Protein 2PIM (pdb70)

Sequence (127 aa):
NYFSRLRGEAPVPAVAGTLGGVIRAVDLEAGSLESDYVATDAFLNPVGQVQGGLGALDDVTALVTATLEDGASCSTLNLNLSFLRPAQQAGLLRGRARRLERRGRNVCNVVGELSQDGKLVATATATCV

Organism: Cupriavidus pinatubonensis (strain JMP 134 / LMG 1197) (NCBI:txid264198)

Foldseek 3Di:
DQVVVLVVVHDDPVVCVVQVWDWDDADLVQLKTKIKGFQAQVQADPVQWGDQVCVSLVVRFLSLVVNDDPPDHKFWDDKDKDFDATHHGGMKMKMKGWPDDDPFWTWMKMFIDDPPDTGMIMITIMD

CATH classification: 3.10.129.10

Nearest PDB structures (foldseek):
  2pim-assembly1_A  TM=1.005E+00  e=2.458E-24  Cupriavidus pinatubonensis JMP134
  2dsl-assembly1_A  TM=8.848E-01  e=1.455E-09  Thermus thermophilus HB8
  1wlu-assembly1_A  TM=8.760E-01  e=1.858E-09  Thermus thermophilus HB8
  1zki-assembly1_B  TM=8.332E-01  e=3.787E-10  Pseudomonas aeruginosa PAO1
  1vh5-assembly1_A  TM=8.372E-01  e=1.287E-09  Escherichia coli

B-factor: mean 31.08, std 6.86, range [2.0, 59.43]

Solvent-accessible surface area: 7000 Å² total

Radius of gyration: 14.3 Å; Cα contacts (8 Å, |Δi|>4): 281; chains: 1; bounding box: 29×28×43 Å

Secondary structure (DSSP, 8-state):
-TTT---SSSPPPHHHHHHT-EEEEEETTTTEEEEEEEE-GGGB-TTSSBP------HHHH--TGGGPPTT------EEEEEE-S---SEEEEEEEEEEEE-SS-EEEEEEEEETTEEEEEEEEE--

Structure (mmCIF, N/CA/C/O backbone):
data_2PIM
#
_entry.id   2PIM
#
_cell.length_a   111.774
_cell.length_b   111.774
_cell.length_c   46.461
_cell.angle_alpha   90.000
_cell.angle_beta   90.000
_cell.angle_gamma   120.000
#
_symmetry.space_group_name_H-M   'P 6 2 2'
#
loop_
_entity.id
_entity.type
_entity.pdbx_description
1 polymer 'Phenylacetic acid degradation-related protein'
2 water water
#
loop_
_atom_site.group_PDB
_atom_site.id
_atom_site.type_symbol
_atom_site.label_atom_id
_atom_site.label_alt_id
_atom_site.label_comp_id
_atom_site.label_asym_id
_atom_site.label_entity_id
_atom_site.label_seq_id
_atom_site.pdbx_PDB_ins_code
_atom_site.Cartn_x
_atom_site.Cartn_y
_atom_site.Cartn_z
_atom_site.occupancy
_atom_site.B_iso_or_equiv
_atom_site.auth_seq_id
_atom_site.auth_comp_id
_atom_site.auth_asym_id
_atom_site.auth_atom_id
_atom_site.pdbx_PDB_model_num
ATOM 1 N N . ASN A 1 6 ? 32.208 27.450 23.619 1.00 21.60 5 ASN A N 1
ATOM 2 C CA . ASN A 1 6 ? 31.854 28.085 22.288 1.00 25.73 5 ASN A CA 1
ATOM 3 C C . ASN A 1 6 ? 30.643 27.392 21.675 1.00 25.40 5 ASN A C 1
ATOM 4 O O . ASN A 1 6 ? 30.699 26.188 21.436 1.00 26.15 5 ASN A O 1
ATOM 9 N N . TYR A 1 7 ? 29.557 28.116 21.417 1.00 24.80 6 TYR A N 1
ATOM 10 C CA . TYR A 1 7 ? 28.469 27.503 20.677 1.00 26.44 6 TYR A CA 1
ATOM 11 C C . TYR A 1 7 ? 29.008 26.881 19.383 1.00 25.60 6 TYR A C 1
ATOM 12 O O . TYR A 1 7 ? 28.650 25.775 19.032 1.00 26.58 6 TYR A O 1
ATOM 21 N N . PHE A 1 8 ? 29.852 27.618 18.674 1.00 26.25 7 PHE A N 1
ATOM 22 C CA . PHE A 1 8 ? 30.385 27.182 17.372 1.00 24.97 7 PHE A CA 1
ATOM 23 C C . PHE A 1 8 ? 31.109 25.820 17.439 1.00 26.11 7 PHE A C 1
ATOM 24 O O . PHE A 1 8 ? 30.907 24.956 16.581 1.00 25.41 7 PHE A O 1
ATOM 32 N N . SER A 1 9 ? 31.978 25.642 18.428 1.00 25.10 8 SER A N 1
ATOM 33 C CA . SER A 1 9 ? 32.750 24.407 18.488 1.00 28.17 8 SER A CA 1
ATOM 34 C C . SER A 1 9 ? 31.887 23.242 18.975 1.00 28.92 8 SER A C 1
ATOM 35 O O . SER A 1 9 ? 32.137 22.107 18.588 1.00 30.95 8 SER A O 1
ATOM 38 N N . ARG A 1 10 ? 30.868 23.525 19.790 1.00 28.80 9 ARG A N 1
ATOM 39 C CA . ARG A 1 10 ? 29.839 22.527 20.117 1.00 29.06 9 ARG A CA 1
ATOM 40 C C . ARG A 1 10 ? 29.122 22.067 18.850 1.00 29.46 9 ARG A C 1
ATOM 41 O O . ARG A 1 10 ? 28.916 20.879 18.626 1.00 29.54 9 ARG A O 1
ATOM 57 N N . LEU A 1 12 ? 30.289 22.096 15.792 1.00 33.40 11 LEU A N 1
ATOM 58 C CA . LEU A 1 12 ? 31.203 21.307 14.960 1.00 35.21 11 LEU A CA 1
ATOM 59 C C . LEU A 1 12 ? 31.333 19.851 15.340 1.00 36.59 11 LEU A C 1
ATOM 60 O O . LEU A 1 12 ? 31.616 19.025 14.491 1.00 40.28 11 LEU A O 1
ATOM 65 N N . ARG A 1 13 ? 31.184 19.538 16.613 1.00 35.59 12 ARG A N 1
ATOM 66 C CA . ARG A 1 13 ? 31.353 18.164 17.070 1.00 35.69 12 ARG A CA 1
ATOM 67 C C . ARG A 1 13 ? 29.995 17.505 17.327 1.00 35.49 12 ARG A C 1
ATOM 68 O O . ARG A 1 13 ? 29.900 16.508 18.038 1.00 38.13 12 ARG A O 1
ATOM 76 N N . GLY A 1 14 ? 28.951 1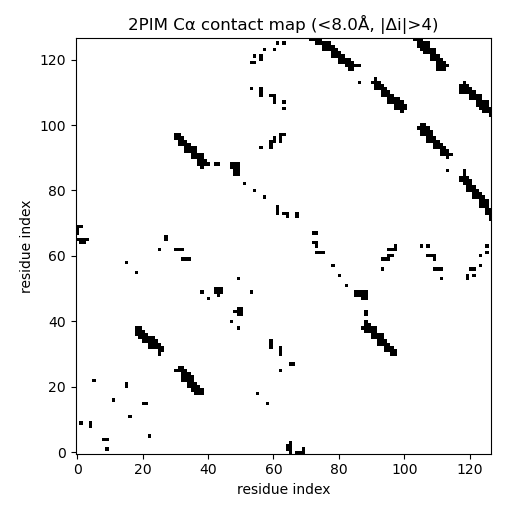8.060 16.717 1.00 35.48 13 GLY A N 1
ATOM 77 C CA . GLY A 1 14 ? 27.624 17.478 16.772 1.00 34.79 13 GLY A CA 1
ATOM 78 C C . GLY A 1 14 ? 26.880 17.665 18.080 1.00 34.73 13 GLY A C 1
ATOM 79 O O . GLY A 1 14 ? 25.856 17.025 18.287 1.00 36.17 13 GLY A O 1
ATOM 80 N N . GLU A 1 15 ? 27.363 18.528 18.968 1.00 33.34 14 GLU A N 1
ATOM 81 C CA . GLU A 1 15 ? 26.733 18.662 20.287 1.00 34.72 14 GLU A CA 1
ATOM 82 C C . GLU A 1 15 ? 25.831 19.882 20.410 1.00 34.03 14 GLU A C 1
ATOM 83 O O . GLU A 1 15 ? 25.336 20.204 21.497 1.00 31.64 14 GLU A O 1
ATOM 89 N N . ALA A 1 16 ? 25.629 20.545 19.276 1.00 34.76 15 ALA A N 1
ATOM 90 C CA . ALA A 1 16 ? 24.656 21.612 19.128 1.00 36.26 15 ALA A CA 1
ATOM 91 C C . ALA A 1 16 ? 24.156 21.620 17.676 1.00 36.16 15 ALA A C 1
ATOM 92 O O . ALA A 1 16 ? 24.877 21.188 16.754 1.00 31.09 15 ALA A O 1
ATOM 94 N N . PRO A 1 17 ? 22.907 22.088 17.478 1.00 38.51 16 PRO A N 1
ATOM 95 C CA . PRO A 1 17 ? 22.284 22.111 16.148 1.00 37.70 16 PRO A CA 1
ATOM 96 C C . PRO A 1 17 ? 22.936 23.095 15.176 1.00 35.59 16 PRO A C 1
ATOM 97 O O . PRO A 1 17 ? 23.243 24.246 15.533 1.00 30.65 16 PRO A O 1
ATOM 101 N N . VAL A 1 18 ? 23.163 22.611 13.959 1.00 35.94 17 VAL A N 1
ATOM 102 C CA . VAL A 1 18 ? 23.493 23.488 12.843 1.00 37.34 17 VAL A CA 1
ATOM 103 C C . VAL A 1 18 ? 22.237 24.321 12.601 1.00 35.86 17 VAL A C 1
ATOM 104 O O . VAL A 1 18 ? 21.126 23.793 12.717 1.00 36.76 17 VAL A O 1
ATOM 108 N N . PRO A 1 19 ? 22.399 25.620 12.290 1.00 33.04 18 PRO A N 1
ATOM 109 C CA . PRO A 1 19 ? 21.230 26.432 11.939 1.00 32.87 18 PRO A CA 1
ATOM 110 C C . PRO A 1 19 ? 20.521 25.859 10.729 1.00 30.44 18 PRO A C 1
ATOM 111 O O . PRO A 1 19 ? 21.187 25.402 9.810 1.00 29.74 18 PRO A O 1
ATOM 115 N N . ALA A 1 20 ? 19.190 25.895 10.726 1.00 29.39 19 ALA A N 1
ATOM 116 C CA . ALA A 1 20 ? 18.414 25.371 9.619 1.00 27.04 19 ALA A CA 1
ATOM 117 C C . ALA A 1 20 ? 18.863 25.950 8.275 1.00 27.22 19 ALA A C 1
ATOM 118 O O . ALA A 1 20 ? 18.948 25.225 7.283 1.00 25.84 19 ALA A O 1
ATOM 120 N N . VAL A 1 21 ? 19.173 27.243 8.242 1.00 27.33 20 VAL A N 1
ATOM 121 C CA . VAL A 1 21 ? 19.554 27.894 6.988 1.00 26.34 20 VAL A CA 1
ATOM 122 C C . VAL A 1 21 ? 20.825 27.284 6.386 1.00 27.59 20 VAL A C 1
ATOM 123 O O . VAL A 1 21 ? 20.935 27.152 5.169 1.00 30.42 20 VAL A O 1
ATOM 127 N N . ALA A 1 22 ? 21.772 26.885 7.218 1.00 28.33 21 ALA A N 1
ATOM 128 C CA . ALA A 1 22 ? 22.977 26.190 6.727 1.00 30.14 21 ALA A CA 1
ATOM 129 C C . ALA A 1 22 ? 22.658 24.841 6.086 1.00 30.41 21 ALA A C 1
ATOM 130 O O . ALA A 1 22 ? 23.191 24.515 5.043 1.00 32.75 21 ALA A O 1
ATOM 132 N N . GLY A 1 23 ? 21.776 24.066 6.696 1.00 32.06 22 GLY A N 1
ATOM 133 C CA . GLY A 1 23 ? 21.167 22.918 6.024 1.00 30.87 22 GLY A CA 1
ATOM 134 C C . GLY A 1 23 ? 20.624 23.291 4.646 1.00 31.22 22 GLY A C 1
ATOM 135 O O . GLY A 1 23 ? 20.951 22.688 3.645 1.00 33.04 22 GLY A O 1
ATOM 136 N N . THR A 1 24 ? 19.795 24.310 4.583 1.00 30.14 23 THR A N 1
ATOM 137 C CA . THR A 1 24 ? 19.195 24.707 3.329 1.00 28.44 23 THR A CA 1
ATOM 138 C C . THR A 1 24 ? 20.263 25.018 2.264 1.00 27.90 23 THR A C 1
ATOM 139 O O . THR A 1 24 ? 20.128 24.625 1.116 1.00 29.50 23 THR A O 1
ATOM 143 N N . LEU A 1 25 ? 21.342 25.694 2.663 1.00 27.98 24 LEU A N 1
ATOM 144 C CA . LEU A 1 25 ? 22.441 26.039 1.738 1.00 28.81 24 LEU A CA 1
ATOM 145 C C . LEU A 1 25 ? 23.487 24.936 1.514 1.00 30.21 24 LEU A C 1
ATOM 146 O O . LEU A 1 25 ? 24.418 25.134 0.729 1.00 31.25 24 LEU A O 1
ATOM 151 N N . GLY A 1 26 ? 23.300 23.766 2.147 1.00 31.18 25 GLY A N 1
ATOM 152 C CA . GLY A 1 26 ? 24.237 22.624 2.039 1.00 28.48 25 GLY A CA 1
ATOM 153 C C . GLY A 1 26 ? 25.579 22.965 2.663 1.00 30.29 25 GLY A C 1
ATOM 154 O O . GLY A 1 26 ? 26.622 22.533 2.194 1.00 30.76 25 GLY A O 1
ATOM 155 N N . GLY A 1 27 ? 25.545 23.766 3.728 1.00 30.62 26 GLY A N 1
ATOM 156 C CA . GLY A 1 27 ? 26.737 24.303 4.339 1.00 30.33 26 GLY A CA 1
ATOM 157 C C . GLY A 1 27 ? 27.476 23.271 5.167 1.00 29.59 26 GLY A C 1
ATOM 158 O O . GLY A 1 27 ? 26.877 22.612 6.016 1.00 30.45 26 GLY A O 1
ATOM 159 N N . VAL A 1 28 ? 28.772 23.118 4.911 1.00 29.88 27 VAL A N 1
ATOM 160 C CA . VAL A 1 28 ? 29.620 22.169 5.666 1.00 28.04 27 VAL A CA 1
ATOM 161 C C . VAL A 1 28 ? 30.964 22.808 5.852 1.00 28.03 27 VAL A C 1
ATOM 162 O O . VAL A 1 28 ? 31.708 23.029 4.872 1.00 24.61 27 VAL A O 1
ATOM 166 N N . ILE A 1 29 ? 31.286 23.064 7.118 1.00 29.03 28 ILE A N 1
ATOM 167 C CA .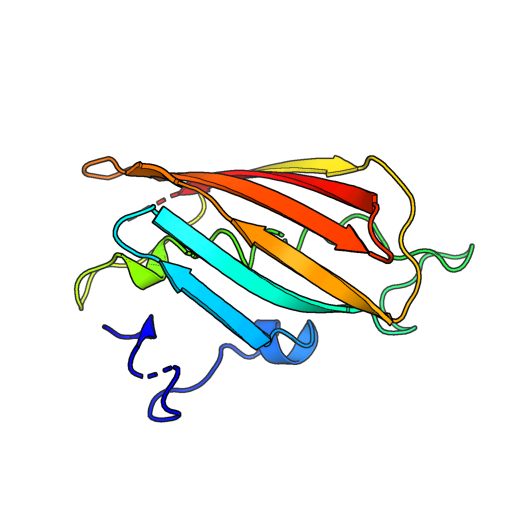 ILE A 1 29 ? 32.526 23.722 7.495 1.00 27.65 28 ILE A CA 1
ATOM 168 C C . ILE A 1 29 ? 33.673 22.781 7.199 1.00 28.92 28 ILE A C 1
ATOM 169 O O . ILE A 1 29 ? 33.693 21.651 7.665 1.00 27.34 28 ILE A O 1
ATOM 174 N N . ARG A 1 30 ? 34.649 23.247 6.434 1.00 29.00 29 ARG A N 1
ATOM 175 C CA . ARG A 1 30 ? 35.776 22.407 6.084 1.00 27.23 29 ARG A CA 1
ATOM 176 C C . ARG A 1 30 ? 37.071 22.804 6.812 1.00 26.43 29 ARG A C 1
ATOM 177 O O . ARG A 1 30 ? 37.933 21.988 6.925 1.00 25.86 29 ARG A O 1
ATOM 185 N N . ALA A 1 31 ? 37.204 24.034 7.302 1.00 26.70 30 ALA A N 1
ATOM 186 C CA . ALA A 1 31 ? 38.458 24.500 7.888 1.00 25.79 30 ALA A CA 1
ATOM 187 C C . ALA A 1 31 ? 38.230 25.709 8.750 1.00 27.29 30 ALA A C 1
ATOM 188 O O . ALA A 1 31 ? 37.375 26.545 8.443 1.00 28.14 30 ALA A O 1
ATOM 190 N N . VAL A 1 32 ? 38.961 25.781 9.855 1.00 27.38 31 VAL A N 1
ATOM 191 C CA . VAL A 1 32 ? 38.947 26.967 10.709 1.00 27.71 31 VAL A CA 1
ATOM 192 C C . VAL A 1 32 ? 40.355 27.236 11.189 1.00 28.22 31 VAL A C 1
ATOM 193 O O . VAL A 1 32 ? 41.120 26.315 11.453 1.00 30.66 31 VAL A O 1
ATOM 197 N N . ASP A 1 33 ? 40.700 28.505 11.295 1.00 28.27 32 ASP A N 1
ATOM 198 C CA . ASP A 1 33 ? 41.983 28.898 11.835 1.00 27.08 32 ASP A CA 1
ATOM 199 C C . ASP A 1 33 ? 41.732 30.177 12.602 1.00 26.83 32 ASP A C 1
ATOM 200 O O . ASP A 1 33 ? 41.638 31.257 12.029 1.00 24.49 32 ASP A O 1
ATOM 205 N N . LEU A 1 34 ? 41.597 30.041 13.912 1.00 28.83 33 LEU A N 1
ATOM 206 C CA . LEU A 1 34 ? 41.227 31.169 14.748 1.00 31.17 33 LEU A CA 1
ATOM 207 C C . LEU A 1 34 ? 42.363 32.153 14.940 1.00 32.11 33 LEU A C 1
ATOM 208 O O . LEU A 1 34 ? 42.100 33.320 15.176 1.00 33.49 33 LEU A O 1
ATOM 213 N N . GLU A 1 35 ? 43.610 31.700 14.813 1.00 31.46 34 GLU A N 1
ATOM 214 C CA . GLU A 1 35 ? 44.768 32.589 14.916 1.00 31.41 34 GLU A CA 1
ATOM 215 C C . GLU A 1 35 ? 44.984 33.376 13.619 1.00 29.20 34 GLU A C 1
ATOM 216 O O . GLU A 1 35 ? 45.250 34.575 13.661 1.00 30.76 34 GLU A O 1
ATOM 222 N N . ALA A 1 36 ? 44.864 32.707 12.478 1.00 26.71 35 ALA A N 1
ATOM 223 C CA . ALA A 1 36 ? 44.866 33.379 11.175 1.00 26.80 35 ALA A CA 1
ATOM 224 C C . ALA A 1 36 ? 43.586 34.175 10.946 1.00 27.93 35 ALA A C 1
ATOM 225 O O . ALA A 1 36 ? 43.596 35.122 10.182 1.00 31.06 35 ALA A O 1
ATOM 227 N N . GLY A 1 37 ? 42.487 33.778 11.587 1.00 26.12 36 GLY A N 1
ATOM 228 C CA . GLY A 1 37 ? 41.223 34.482 11.475 1.00 24.78 36 GLY A CA 1
ATOM 229 C C . GLY A 1 37 ? 40.568 34.136 10.170 1.00 24.93 36 GLY A C 1
ATOM 230 O O . GLY A 1 37 ? 40.167 35.012 9.442 1.00 24.11 36 GLY A O 1
ATOM 231 N N . SER A 1 38 ? 40.456 32.841 9.879 1.00 25.36 37 SER A N 1
ATOM 232 C CA . SER A 1 38 ? 39.930 32.385 8.599 1.00 25.88 37 SER A CA 1
ATOM 233 C C . SER A 1 38 ? 39.042 31.171 8.820 1.00 26.15 37 SER A C 1
ATOM 234 O O . SER A 1 38 ? 39.095 30.524 9.862 1.00 22.93 37 SER A O 1
ATOM 237 N N . LEU A 1 39 ? 38.201 30.895 7.839 1.00 26.53 38 LEU A N 1
ATOM 238 C CA . LEU A 1 39 ? 37.267 29.805 7.911 1.00 27.27 38 LEU A CA 1
ATOM 239 C C . LEU A 1 39 ? 36.876 29.452 6.480 1.00 27.97 38 LEU A C 1
ATOM 240 O O . LEU A 1 39 ? 36.858 30.295 5.622 1.00 22.20 38 LEU A O 1
ATOM 245 N N . GLU A 1 40 ? 36.565 28.184 6.253 1.00 28.12 39 GLU A N 1
ATOM 246 C CA . GLU A 1 40 ? 36.210 27.693 4.940 1.00 30.37 39 GLU A CA 1
ATOM 247 C C . GLU A 1 40 ? 34.968 26.806 5.098 1.00 27.75 39 GLU A C 1
ATOM 248 O O . GLU A 1 40 ? 34.870 26.057 6.066 1.00 24.00 39 GLU A O 1
ATOM 254 N N . SER A 1 41 ? 33.998 26.963 4.204 1.00 25.28 40 SER A N 1
ATOM 255 C CA . SER A 1 41 ? 32.810 26.134 4.194 1.00 25.88 40 SER A CA 1
ATOM 256 C C . SER A 1 41 ? 32.409 25.773 2.753 1.00 25.40 40 SER A C 1
ATOM 257 O O . SER A 1 41 ? 32.557 26.572 1.820 1.00 25.82 40 SER A O 1
ATOM 260 N N . ASP A 1 42 ? 31.902 24.564 2.584 1.00 25.70 41 ASP A N 1
ATOM 261 C CA . ASP A 1 42 ? 31.238 24.182 1.352 1.00 28.76 41 ASP A CA 1
ATOM 262 C C . ASP A 1 42 ? 29.785 24.647 1.369 1.00 27.43 41 ASP A C 1
ATOM 263 O O . ASP A 1 42 ? 29.212 24.785 2.436 1.00 29.31 41 ASP A O 1
ATOM 268 N N . TYR A 1 43 ? 29.219 24.859 0.186 1.00 25.36 42 TYR A N 1
ATOM 269 C CA . TYR A 1 43 ? 27.811 25.153 0.004 1.00 29.16 42 TYR A CA 1
ATOM 270 C C . TYR A 1 43 ? 27.347 24.379 -1.244 1.00 31.88 42 TYR A C 1
ATOM 271 O O . TYR A 1 43 ? 28.173 23.997 -2.093 1.00 30.70 42 TYR A O 1
ATOM 280 N N . VAL A 1 44 ? 26.039 24.112 -1.331 1.00 30.40 43 VAL A N 1
ATOM 281 C CA . VAL A 1 44 ? 25.457 23.460 -2.510 1.00 30.31 43 VAL A CA 1
ATOM 282 C C . VAL A 1 44 ? 24.348 24.387 -3.022 1.00 33.03 43 VAL A C 1
ATOM 283 O O . VAL A 1 44 ? 23.460 24.778 -2.261 1.00 31.58 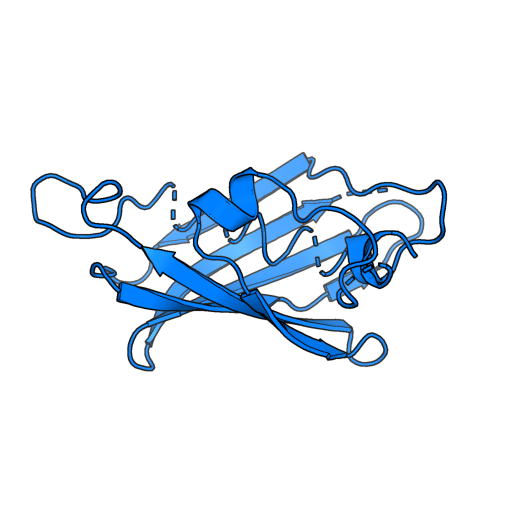43 VAL A O 1
ATOM 287 N N . ALA A 1 45 ? 24.443 24.771 -4.299 1.00 31.62 44 ALA A N 1
ATOM 288 C CA . ALA A 1 45 ? 23.367 25.479 -4.964 1.00 30.54 44 ALA A CA 1
ATOM 289 C C . ALA A 1 45 ? 22.473 24.403 -5.608 1.00 28.34 44 ALA A C 1
ATOM 290 O O . ALA A 1 45 ? 22.957 23.568 -6.364 1.00 28.04 44 ALA A O 1
ATOM 292 N N . THR A 1 46 ? 21.184 24.403 -5.279 1.00 28.25 45 THR A N 1
ATOM 293 C CA . THR A 1 46 ? 20.243 23.441 -5.866 1.00 27.01 45 THR A CA 1
ATOM 294 C C . THR A 1 46 ? 19.545 24.029 -7.089 1.00 26.19 45 THR A C 1
ATOM 295 O O . THR A 1 46 ? 19.685 25.213 -7.363 1.00 24.10 45 THR A O 1
ATOM 299 N N . ASP A 1 47 ? 18.810 23.209 -7.845 1.00 24.90 46 ASP A N 1
ATOM 300 C CA . ASP A 1 47 ? 18.063 23.715 -8.998 1.00 27.83 46 ASP A CA 1
ATOM 301 C C . ASP A 1 47 ? 16.994 24.758 -8.524 1.00 28.29 46 ASP A C 1
ATOM 302 O O . ASP A 1 47 ? 16.533 25.599 -9.298 1.00 30.24 46 ASP A O 1
ATOM 307 N N . ALA A 1 48 ? 16.659 24.705 -7.236 1.00 26.06 47 ALA A N 1
ATOM 308 C CA . ALA A 1 48 ? 15.705 25.591 -6.629 1.00 26.06 47 ALA A CA 1
ATOM 309 C C . ALA A 1 48 ? 16.221 27.014 -6.442 1.00 26.91 47 ALA A C 1
ATOM 310 O O . ALA A 1 48 ? 15.469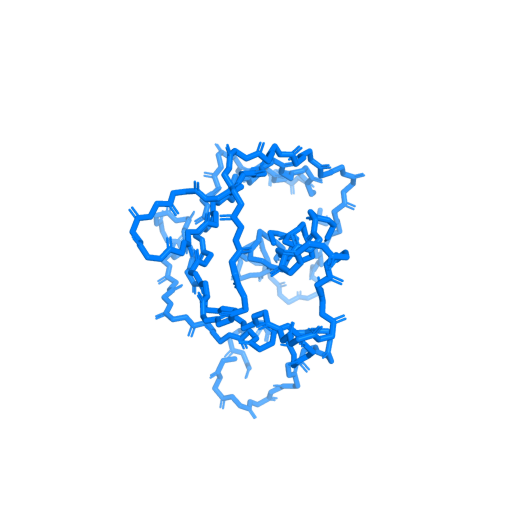 27.898 -6.071 1.00 26.34 47 ALA A O 1
ATOM 312 N N . PHE A 1 49 ? 17.512 27.237 -6.643 1.00 28.94 48 PHE A N 1
ATOM 313 C CA . PHE A 1 49 ? 18.098 28.533 -6.398 1.00 28.09 48 PHE A CA 1
ATOM 314 C C . PHE A 1 49 ? 18.420 29.247 -7.702 1.00 27.33 48 PHE A C 1
ATOM 315 O O . PHE A 1 49 ? 19.093 30.277 -7.685 1.00 27.62 48 PHE A O 1
ATOM 323 N N . LEU A 1 50 ? 17.940 28.698 -8.808 1.00 29.18 49 LEU A N 1
ATOM 324 C CA . LEU A 1 50 ? 18.277 29.158 -10.155 1.00 30.53 49 LEU A CA 1
ATOM 325 C C . LEU A 1 50 ? 17.333 30.228 -10.704 1.00 32.11 49 LEU A C 1
ATOM 326 O O . LEU A 1 50 ? 16.120 30.237 -10.423 1.00 29.28 49 LEU A O 1
ATOM 331 N N . ASN A 1 51 ? 17.952 31.137 -11.453 1.00 33.62 50 ASN A N 1
ATOM 332 C CA . ASN A 1 51 ? 17.265 32.140 -12.259 1.00 37.37 50 ASN A CA 1
ATOM 333 C C . ASN A 1 51 ? 16.736 31.500 -13.562 1.00 37.08 50 ASN A C 1
ATOM 334 O O . ASN A 1 51 ? 16.972 30.318 -13.816 1.00 38.13 50 ASN A O 1
ATOM 339 N N . PRO A 1 52 ? 16.009 32.262 -14.393 1.00 40.29 51 PRO A N 1
ATOM 340 C CA . PRO A 1 52 ? 15.454 31.659 -15.619 1.00 41.59 51 PRO A CA 1
ATOM 341 C C . PRO A 1 52 ? 16.476 31.046 -16.588 1.00 44.06 51 PRO A C 1
ATOM 342 O O . PRO A 1 52 ? 16.163 30.076 -17.288 1.00 44.65 51 PRO A O 1
ATOM 346 N N . VAL A 1 53 ? 17.681 31.612 -16.627 1.00 45.51 52 VAL A N 1
ATOM 347 C CA . VAL A 1 53 ? 18.736 31.146 -17.535 1.00 44.25 52 VAL A CA 1
ATOM 348 C C . VAL A 1 53 ? 19.581 30.025 -16.901 1.00 44.37 52 VAL A C 1
ATOM 349 O O . VAL A 1 53 ? 20.548 29.56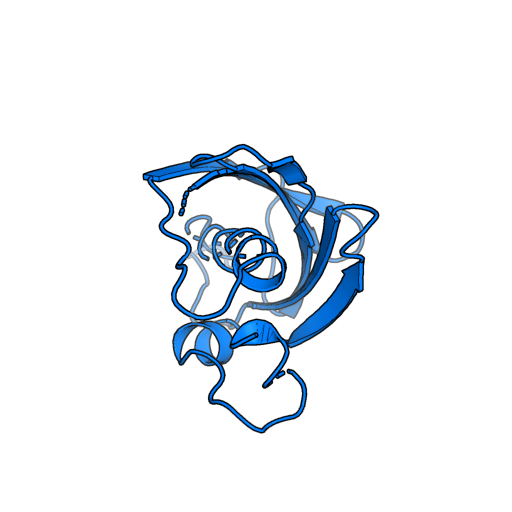1 -17.500 1.00 44.79 52 VAL A O 1
ATOM 353 N N . GLY A 1 54 ? 19.215 29.572 -15.702 1.00 42.22 53 GLY A N 1
ATOM 354 C CA . GLY A 1 54 ? 19.869 28.409 -15.103 1.00 40.56 53 GLY A CA 1
ATOM 355 C C . GLY A 1 54 ? 21.114 28.707 -14.285 1.00 38.90 53 GLY A C 1
ATOM 356 O O . GLY A 1 54 ? 21.843 27.791 -13.879 1.00 39.71 53 GLY A O 1
ATOM 357 N N . GLN A 1 55 ? 21.377 29.979 -14.028 1.00 34.69 54 GLN A N 1
ATOM 358 C CA . GLN A 1 55 ? 22.438 30.327 -13.111 1.00 34.98 54 GLN A CA 1
ATOM 359 C C . GLN A 1 55 ? 21.877 30.583 -11.690 1.00 32.12 54 GLN A C 1
ATOM 360 O O . GLN A 1 55 ? 20.696 30.879 -11.499 1.00 33.14 54 GLN A O 1
ATOM 366 N N . VAL A 1 56 ? 22.742 30.480 -10.702 1.00 31.03 55 VAL A N 1
ATOM 367 C CA . VAL A 1 56 ? 22.348 30.673 -9.317 1.00 31.07 55 VAL A CA 1
ATOM 368 C C . VAL A 1 56 ? 22.018 32.161 -9.109 1.00 30.24 55 VAL A C 1
ATOM 369 O O . VAL A 1 56 ? 22.813 33.046 -9.478 1.00 30.45 55 VAL A O 1
ATOM 373 N N . GLN A 1 57 ? 20.869 32.433 -8.495 1.00 28.15 56 GLN A N 1
ATOM 374 C CA . GLN A 1 57 ? 20.514 33.810 -8.131 1.00 28.38 56 GLN A CA 1
ATOM 375 C C . GLN A 1 57 ? 21.593 34.392 -7.230 1.00 29.99 56 GLN A C 1
ATOM 376 O O . GLN A 1 57 ? 22.078 33.692 -6.318 1.00 30.92 56 GLN A O 1
ATOM 382 N N . GLY A 1 58 ? 21.939 35.663 -7.482 1.00 28.52 57 GLY A N 1
ATOM 383 C CA . GLY A 1 58 ? 22.944 36.400 -6.743 1.00 29.12 57 GLY A CA 1
ATOM 384 C C . GLY A 1 58 ? 22.651 36.424 -5.249 1.00 28.97 57 GLY A C 1
ATOM 385 O O . GLY A 1 58 ? 23.515 36.197 -4.427 1.00 31.60 57 GLY A O 1
ATOM 386 N N . GLY A 1 59 ? 21.410 36.699 -4.900 1.00 29.08 58 GLY A N 1
ATOM 387 C CA . GLY A 1 59 ? 21.019 36.723 -3.520 1.00 29.09 58 GLY A CA 1
ATOM 388 C C . GLY A 1 59 ? 21.278 35.426 -2.796 1.00 28.02 58 GLY A C 1
ATOM 389 O O . GLY A 1 59 ? 21.658 35.459 -1.648 1.00 30.55 58 GLY A O 1
ATOM 398 N N . LEU A 1 61 ? 23.649 33.258 -3.483 1.00 29.05 60 LEU A N 1
ATOM 399 C CA . LEU A 1 61 ? 25.091 33.313 -3.227 1.00 28.87 60 LEU A CA 1
ATOM 400 C C . LEU A 1 61 ? 25.421 34.195 -2.040 1.00 29.48 60 LEU A C 1
ATOM 401 O O . LEU A 1 61 ? 26.299 33.876 -1.238 1.00 26.56 60 LEU A O 1
ATOM 406 N N . GLY A 1 62 ? 24.723 35.323 -1.953 1.00 29.12 61 GLY A N 1
ATOM 407 C CA . GLY A 1 62 ? 24.845 36.204 -0.805 1.00 26.99 61 GLY A CA 1
ATOM 408 C C . GLY A 1 62 ? 24.485 35.527 0.509 1.00 27.38 61 GLY A C 1
ATOM 409 O O . GLY A 1 62 ? 25.099 35.815 1.509 1.00 28.34 61 GLY A O 1
ATOM 410 N N . ALA A 1 63 ? 23.497 34.633 0.515 1.00 28.41 62 ALA A N 1
ATOM 411 C CA . ALA A 1 63 ? 23.154 33.888 1.734 1.00 28.16 62 ALA A CA 1
ATOM 412 C C . ALA A 1 63 ? 24.270 32.938 2.145 1.00 27.00 62 ALA A C 1
ATOM 413 O O . ALA A 1 63 ? 24.494 32.713 3.317 1.00 26.30 62 ALA A O 1
ATOM 423 N N . LEU A 1 65 ? 27.560 33.639 1.439 1.00 29.28 64 LEU A N 1
ATOM 424 C CA . LEU A 1 65 ? 28.535 34.619 1.917 1.00 27.74 64 LEU A CA 1
ATOM 425 C C . LEU A 1 65 ? 28.195 35.112 3.314 1.00 28.05 64 LEU A C 1
ATOM 426 O O . LEU A 1 65 ? 29.079 35.293 4.168 1.00 29.49 64 LEU A O 1
ATOM 431 N N . ASP A 1 66 ? 26.909 35.299 3.566 1.00 28.59 65 ASP A N 1
ATOM 432 C CA . ASP A 1 66 ? 26.445 35.659 4.885 1.00 29.20 65 ASP A CA 1
ATOM 433 C C . ASP A 1 66 ? 26.805 34.569 5.875 1.00 29.54 65 ASP A C 1
ATOM 434 O O . ASP A 1 66 ? 27.268 34.860 6.996 1.00 34.62 65 ASP A O 1
ATOM 439 N N . ASP A 1 67 ? 26.586 33.305 5.491 1.00 29.54 66 ASP A N 1
ATOM 440 C CA . ASP A 1 67 ? 26.845 32.193 6.399 1.00 29.77 66 ASP A CA 1
ATOM 441 C C . ASP A 1 67 ? 28.344 32.086 6.747 1.00 29.76 66 ASP A C 1
ATOM 442 O O . ASP A 1 67 ? 28.729 31.970 7.909 1.00 32.11 66 ASP A O 1
ATOM 447 N N . VAL A 1 68 ? 29.197 32.137 5.737 1.00 27.64 67 VAL A N 1
ATOM 448 C CA . VAL A 1 68 ? 30.626 31.905 5.966 1.00 27.44 67 VAL A CA 1
ATOM 449 C C . VAL A 1 68 ? 31.255 32.998 6.843 1.00 29.01 67 VAL A C 1
ATOM 450 O O . VAL A 1 68 ? 32.054 32.688 7.803 1.00 30.04 67 VAL A O 1
ATOM 454 N N . THR A 1 69 ? 30.823 34.240 6.608 1.00 28.09 68 THR A N 1
ATOM 455 C CA . THR A 1 69 ? 31.351 35.397 7.319 1.00 25.20 68 THR A CA 1
ATOM 456 C C . THR A 1 69 ? 30.860 35.439 8.779 1.00 24.93 68 THR A C 1
ATOM 457 O O . THR A 1 69 ? 31.646 35.555 9.704 1.00 22.13 68 THR A O 1
ATOM 461 N N . ALA A 1 70 ? 29.565 35.259 8.971 1.00 29.08 69 ALA A N 1
ATOM 462 C CA . ALA A 1 70 ? 28.973 35.144 10.323 1.00 26.21 69 ALA A CA 1
ATOM 463 C C . ALA A 1 70 ? 29.446 33.939 11.112 1.00 28.42 69 ALA A C 1
ATOM 464 O O . ALA A 1 70 ? 29.519 33.969 12.379 1.00 30.54 69 ALA A O 1
ATOM 474 N N . LEU A 1 72 ? 32.498 32.542 10.758 1.00 24.53 71 LEU A N 1
ATOM 475 C CA . LEU A 1 72 ? 33.852 32.920 11.195 1.00 25.71 71 LEU A CA 1
ATOM 476 C C . LEU A 1 72 ? 33.796 33.824 12.464 1.00 24.23 71 LEU A C 1
ATOM 477 O O . LEU A 1 72 ? 34.456 33.546 13.464 1.00 26.69 71 LEU A O 1
ATOM 482 N N . VAL A 1 73 ? 32.946 34.851 12.434 1.00 24.60 72 VAL A N 1
ATOM 483 C CA . VAL A 1 73 ? 32.816 35.747 13.579 1.00 25.61 72 VAL A CA 1
ATOM 484 C C . VAL A 1 73 ? 32.409 34.982 14.800 1.00 25.86 72 VAL A C 1
ATOM 485 O O . VAL A 1 73 ? 33.011 35.157 15.851 1.00 26.00 72 VAL A O 1
ATOM 489 N N . THR A 1 74 ? 31.395 34.124 14.656 1.00 27.68 73 THR A N 1
ATOM 490 C CA . THR A 1 74 ? 30.878 33.292 15.779 1.00 25.12 73 THR A CA 1
ATOM 491 C C . THR A 1 74 ? 31.931 32.385 16.377 1.00 23.47 73 THR A C 1
ATOM 492 O O . THR A 1 74 ? 32.046 32.250 17.615 1.00 23.68 73 THR A O 1
ATOM 496 N N . ALA A 1 75 ? 32.717 31.767 15.509 1.00 21.76 74 ALA A N 1
ATOM 497 C CA . ALA A 1 75 ? 33.853 30.961 15.953 1.00 24.40 74 ALA A CA 1
ATOM 498 C C . ALA A 1 75 ? 34.772 31.654 16.961 1.00 24.26 74 ALA A C 1
ATOM 499 O O . ALA A 1 75 ? 35.360 30.978 17.808 1.00 27.83 74 ALA A O 1
ATOM 501 N N . THR A 1 76 ? 34.903 32.985 16.865 1.00 25.59 75 THR A N 1
ATOM 502 C CA . THR A 1 76 ? 35.785 33.762 17.753 1.00 26.65 75 THR A CA 1
ATOM 503 C C . THR A 1 76 ? 35.129 34.175 19.086 1.00 27.18 75 THR A C 1
ATOM 504 O O . THR A 1 76 ? 35.817 34.636 19.980 1.00 26.76 75 THR A O 1
ATOM 508 N N . LEU A 1 77 ? 33.822 33.979 19.238 1.00 29.14 76 LEU A N 1
ATOM 509 C CA . LEU A 1 77 ? 33.103 34.568 20.363 1.00 28.97 76 LEU A CA 1
ATOM 510 C C . LEU A 1 77 ? 33.178 33.778 21.641 1.00 32.57 76 LEU A C 1
ATOM 511 O O . LEU A 1 77 ? 33.288 32.569 21.634 1.00 32.81 76 LEU A O 1
ATOM 516 N N . GLU A 1 78 ? 33.137 34.488 22.756 1.00 34.33 77 GLU A N 1
ATOM 517 C CA . GLU A 1 78 ? 32.918 33.854 24.039 1.00 37.12 77 GLU A CA 1
ATOM 518 C C . GLU A 1 78 ? 31.480 33.323 24.097 1.00 37.96 77 GLU A C 1
ATOM 519 O O . GLU A 1 78 ? 30.641 33.664 23.259 1.00 38.70 77 GLU A O 1
ATOM 525 N N . ASP A 1 79 ? 31.211 32.463 25.066 1.00 39.85 78 ASP A N 1
ATOM 526 C CA . ASP A 1 79 ? 29.848 32.039 25.360 1.00 41.60 78 ASP A CA 1
ATOM 527 C C . ASP A 1 79 ? 29.076 33.235 25.873 1.00 42.08 78 ASP A C 1
ATOM 528 O O . ASP A 1 79 ? 29.572 33.984 26.722 1.00 42.75 78 ASP A O 1
ATOM 533 N N . GLY A 1 80 ? 27.864 33.413 25.363 1.00 41.32 79 GLY A N 1
ATOM 534 C CA . GLY A 1 80 ? 27.035 34.536 25.775 1.00 41.70 79 GLY A CA 1
ATOM 535 C C . GLY A 1 80 ? 27.080 35.699 24.805 1.00 41.79 79 GLY A C 1
ATOM 536 O O . GLY A 1 80 ? 26.101 36.446 24.696 1.00 43.89 79 GLY A O 1
ATOM 537 N N . ALA A 1 81 ? 28.216 35.866 24.121 1.00 40.36 80 ALA A N 1
ATOM 538 C CA . ALA A 1 81 ? 28.353 36.861 23.057 1.00 39.26 80 ALA A CA 1
ATOM 539 C C . ALA A 1 81 ? 27.702 36.325 21.811 1.00 38.65 80 ALA A C 1
ATOM 540 O O . ALA A 1 81 ? 27.578 35.116 21.652 1.00 39.03 80 ALA A O 1
ATOM 542 N N . SER A 1 82 ? 27.319 37.230 20.914 1.00 38.07 81 SER A N 1
ATOM 543 C CA . SER A 1 82 ? 26.595 36.848 19.728 1.00 36.94 81 SER A CA 1
ATOM 544 C C . SER A 1 82 ? 26.915 37.707 18.493 1.00 35.73 81 SER A C 1
ATOM 545 O O . SER A 1 82 ? 27.131 38.895 18.590 1.00 35.08 81 SER A O 1
ATOM 548 N N . CYS A 1 83 ? 26.922 37.093 17.324 1.00 35.60 82 CYS A N 1
ATOM 549 C CA . CYS A 1 83 ? 27.236 37.826 16.104 1.00 33.77 82 CYS A CA 1
ATOM 550 C C . CYS A 1 83 ? 25.964 38.327 15.397 1.00 34.12 82 CYS A C 1
ATOM 551 O O . CYS A 1 83 ? 25.081 37.545 15.015 1.00 33.57 82 CYS A O 1
ATOM 554 N N . SER A 1 84 ? 25.935 39.630 15.157 1.00 30.77 83 SER A N 1
ATOM 555 C CA . SER A 1 84 ? 24.856 40.273 14.475 1.00 29.23 83 SER A CA 1
ATOM 556 C C . SER A 1 84 ? 25.336 41.073 13.266 1.00 27.36 83 SER A C 1
ATOM 557 O O . SER A 1 84 ? 25.966 42.085 13.427 1.00 31.29 83 SER A O 1
ATOM 560 N N . THR A 1 85 ? 25.020 40.649 12.051 1.00 26.56 84 THR A N 1
ATOM 561 C CA . THR A 1 85 ? 25.469 41.360 10.852 1.00 24.75 84 THR A CA 1
ATOM 562 C C . THR A 1 85 ? 24.634 42.614 10.539 1.00 24.08 84 THR A C 1
ATOM 563 O O . THR A 1 85 ? 23.423 42.538 10.413 1.00 23.86 84 THR A O 1
ATOM 567 N N . LEU A 1 86 ? 25.296 43.758 10.371 1.00 22.40 85 LEU A N 1
ATOM 568 C CA . LEU A 1 86 ? 24.642 45.046 10.226 1.00 22.20 85 LEU A CA 1
ATOM 569 C C . LEU A 1 86 ? 24.524 45.411 8.770 1.00 22.83 85 LEU A C 1
ATOM 570 O O . LEU A 1 86 ? 23.508 45.948 8.342 1.00 22.93 85 LEU A O 1
ATOM 575 N N . ASN A 1 87 ? 25.576 45.138 8.015 1.00 26.61 86 ASN A N 1
ATOM 576 C CA . ASN A 1 87 ? 25.629 45.429 6.596 1.00 29.18 86 ASN A CA 1
ATOM 577 C C . ASN A 1 87 ? 26.377 44.287 5.953 1.00 30.60 86 ASN A C 1
ATOM 578 O O . ASN A 1 87 ? 27.290 43.714 6.593 1.00 25.24 86 ASN A O 1
ATOM 583 N N . LEU A 1 88 ? 25.973 43.949 4.718 1.00 24.88 87 LEU A N 1
ATOM 584 C CA . LEU A 1 88 ? 26.658 42.967 3.889 1.00 25.41 87 LEU A CA 1
ATOM 585 C C . LEU A 1 88 ? 26.667 43.504 2.440 1.00 26.76 87 LEU A C 1
ATOM 586 O O . LEU A 1 88 ? 25.634 43.775 1.894 1.00 27.28 87 LEU A O 1
ATOM 591 N N . ASN A 1 89 ? 27.842 43.726 1.869 1.00 26.76 88 ASN A N 1
ATOM 592 C CA . ASN A 1 89 ? 27.946 44.230 0.530 1.00 27.89 88 ASN A CA 1
ATOM 593 C C . ASN A 1 89 ? 28.415 43.091 -0.333 1.00 29.68 88 ASN A C 1
ATOM 594 O O . ASN A 1 89 ? 29.452 42.494 -0.048 1.00 30.87 88 ASN A O 1
ATOM 599 N N . LEU A 1 90 ? 27.665 42.813 -1.391 1.00 27.62 89 LEU A N 1
ATOM 600 C CA . LEU A 1 90 ? 27.884 41.661 -2.250 1.00 28.08 89 LEU A CA 1
ATOM 601 C C . LEU A 1 90 ? 28.254 42.130 -3.637 1.00 28.29 89 LEU A C 1
ATOM 602 O O . LEU A 1 90 ? 27.628 43.019 -4.146 1.00 24.12 89 LEU A O 1
ATOM 607 N N . SER A 1 91 ? 29.290 41.523 -4.211 1.00 29.73 90 SER A N 1
ATOM 608 C CA . SER A 1 91 ? 29.734 41.800 -5.547 1.00 28.77 90 SER A CA 1
ATOM 609 C C . SER A 1 91 ? 29.653 40.474 -6.255 1.00 29.98 90 SER A C 1
ATOM 610 O O . SER A 1 91 ? 30.154 39.443 -5.748 1.00 30.01 90 SER A O 1
ATOM 613 N N . PHE A 1 92 ? 29.051 40.527 -7.437 1.00 25.00 91 PHE A N 1
ATOM 614 C CA . PHE A 1 92 ? 28.786 39.377 -8.267 1.00 28.55 91 PHE A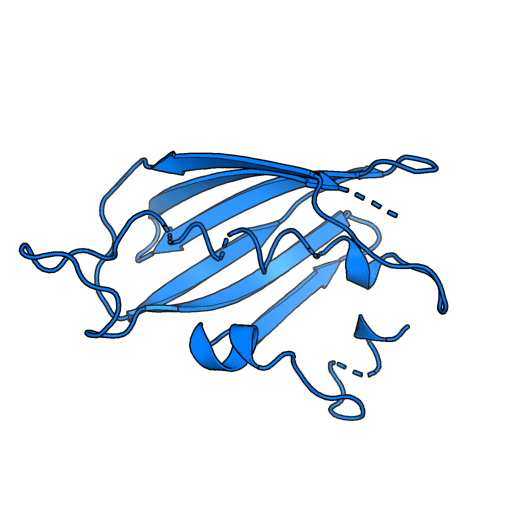 CA 1
ATOM 615 C C . PHE A 1 92 ? 29.675 39.490 -9.483 1.00 27.33 91 PHE A C 1
ATOM 616 O O . PHE A 1 92 ? 29.538 40.421 -10.246 1.00 23.12 91 PHE A O 1
ATOM 624 N N . LEU A 1 93 ? 30.554 38.512 -9.641 1.00 27.05 92 LEU A N 1
ATOM 625 C CA . LEU A 1 93 ? 31.716 38.611 -10.467 1.00 29.57 92 LEU A CA 1
ATOM 626 C C . LEU A 1 93 ? 31.538 37.743 -11.689 1.00 29.75 92 LEU A C 1
ATOM 627 O O . LEU A 1 93 ? 31.811 38.184 -12.808 1.00 31.80 92 LEU A O 1
ATOM 632 N N . ARG A 1 94 ? 31.124 36.490 -11.447 1.00 28.19 93 ARG A N 1
ATOM 633 C CA . ARG A 1 94 ? 30.906 35.478 -12.478 1.00 30.96 93 ARG A CA 1
ATOM 634 C C . ARG A 1 94 ? 29.697 34.630 -12.149 1.00 30.73 93 ARG A C 1
ATOM 635 O O . ARG A 1 94 ? 29.400 34.415 -10.976 1.00 32.93 93 ARG A O 1
ATOM 643 N N . PRO A 1 95 ? 29.032 34.105 -13.181 1.00 34.17 94 PRO A N 1
ATOM 644 C CA . PRO A 1 95 ? 27.869 33.247 -12.966 1.00 34.74 94 PRO A CA 1
ATOM 645 C C . PRO A 1 95 ? 28.234 31.890 -12.353 1.00 33.84 94 PRO A C 1
ATOM 646 O O . PRO A 1 95 ? 29.298 31.332 -12.632 1.00 33.83 94 PRO A O 1
ATOM 650 N N . ALA A 1 96 ? 27.372 31.417 -11.457 1.00 33.50 95 ALA A N 1
ATOM 651 C CA . ALA A 1 96 ? 27.516 30.117 -10.831 1.00 33.18 95 ALA A CA 1
ATOM 652 C C . ALA A 1 96 ? 26.449 29.186 -11.396 1.00 32.67 95 ALA A C 1
ATOM 653 O O . ALA A 1 96 ? 25.400 29.627 -11.881 1.00 32.93 95 ALA A O 1
ATOM 655 N N A GLN A 1 97 ? 26.724 27.894 -11.324 0.50 32.92 96 GLN A N 1
ATOM 656 N N B GLN A 1 97 ? 26.757 27.891 -11.372 0.50 32.86 96 GLN A N 1
ATOM 657 C CA A GLN A 1 97 ? 25.795 26.881 -11.768 0.50 32.52 96 GLN A CA 1
ATOM 658 C CA B GLN A 1 97 ? 25.845 26.832 -11.781 0.50 32.49 96 GLN A CA 1
ATOM 659 C C A GLN A 1 97 ? 25.403 26.072 -10.542 0.50 31.06 96 GLN A C 1
ATOM 660 C C B GLN A 1 97 ? 25.377 26.107 -10.526 0.50 30.87 96 GLN A C 1
ATOM 661 O O A GLN A 1 97 ? 26.056 26.158 -9.494 0.50 31.05 96 GLN A O 1
ATOM 662 O O B GLN A 1 97 ? 25.949 26.283 -9.443 0.50 30.71 96 GLN A O 1
ATOM 673 N N . ALA A 1 98 ? 24.341 25.289 -10.667 1.00 29.94 97 ALA A N 1
ATOM 674 C CA . ALA A 1 98 ? 23.978 24.330 -9.623 1.00 29.86 97 ALA A CA 1
ATOM 675 C C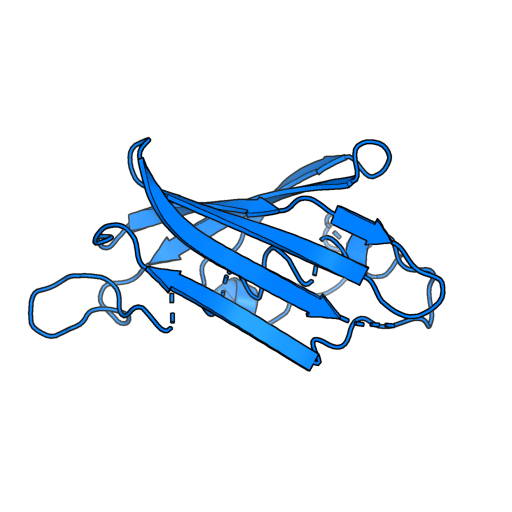 . ALA A 1 98 ? 25.159 23.408 -9.343 1.00 28.76 97 ALA A C 1
ATOM 676 O O . ALA A 1 98 ? 25.871 22.982 -10.268 1.00 30.37 97 ALA A O 1
ATOM 678 N N . GLY A 1 99 ? 25.341 23.072 -8.071 1.00 27.56 98 GLY A N 1
ATOM 679 C CA . GLY A 1 99 ? 26.439 22.212 -7.657 1.00 26.71 98 GLY A CA 1
ATOM 680 C C . GLY A 1 99 ? 27.152 22.801 -6.455 1.00 26.71 98 GLY A C 1
ATOM 681 O O . GLY A 1 99 ? 26.657 23.734 -5.824 1.00 29.25 98 GLY A O 1
ATOM 682 N N . LEU A 1 100 ? 28.301 22.227 -6.129 1.00 26.83 99 LEU A N 1
ATOM 683 C CA . LEU A 1 100 ? 29.123 22.663 -5.007 1.00 27.43 99 LEU A CA 1
ATOM 684 C C . LEU A 1 100 ? 29.774 24.037 -5.241 1.00 26.33 99 LEU A C 1
ATOM 685 O O . LEU A 1 100 ? 30.145 24.378 -6.357 1.00 28.22 99 LEU A O 1
ATOM 690 N N . LEU A 1 101 ? 29.914 24.793 -4.156 1.00 25.74 100 LEU A N 1
ATOM 691 C CA . LEU A 1 101 ? 30.732 26.007 -4.097 1.00 27.08 100 LEU A CA 1
ATOM 692 C C . LEU A 1 101 ? 31.523 25.952 -2.821 1.00 27.28 100 LEU A C 1
ATOM 693 O O . LEU A 1 101 ? 31.167 25.248 -1.889 1.00 29.71 100 LEU A O 1
ATOM 698 N N . ARG A 1 102 ? 32.594 26.721 -2.802 1.00 28.32 101 ARG A N 1
ATOM 699 C CA . ARG A 1 102 ? 33.505 26.822 -1.686 1.00 27.81 101 ARG A CA 1
ATOM 700 C C . ARG A 1 102 ? 33.503 28.272 -1.209 1.00 27.74 101 ARG A C 1
ATOM 701 O O . ARG A 1 102 ? 33.893 29.173 -1.969 1.00 27.59 101 ARG A O 1
ATOM 709 N N . GLY A 1 103 ? 33.104 28.471 0.045 1.00 26.34 102 GLY A N 1
ATOM 710 C CA . GLY A 1 103 ? 33.129 29.769 0.677 1.00 27.81 102 GLY A CA 1
ATOM 711 C C . GLY A 1 103 ? 34.329 29.913 1.571 1.00 26.24 102 GLY A C 1
ATOM 712 O O . GLY A 1 103 ? 34.621 29.020 2.375 1.00 25.20 102 GLY A O 1
ATOM 713 N N . ARG A 1 104 ? 35.017 31.040 1.452 1.00 28.10 103 ARG A N 1
ATOM 714 C CA . ARG A 1 104 ? 36.195 31.340 2.322 1.00 31.37 103 ARG A CA 1
ATOM 715 C C . ARG A 1 104 ? 35.999 32.701 3.015 1.00 30.62 103 ARG A C 1
ATOM 716 O O . ARG A 1 104 ? 35.625 33.668 2.373 1.00 30.08 103 ARG A O 1
ATOM 724 N N . ALA A 1 105 ? 36.175 32.742 4.339 1.00 29.81 104 ALA A N 1
ATOM 725 C CA . ALA A 1 105 ? 36.083 33.975 5.091 1.00 27.97 104 ALA A CA 1
ATOM 726 C C . ALA A 1 105 ? 37.435 34.317 5.720 1.00 27.77 104 ALA A C 1
ATOM 727 O O . ALA A 1 105 ? 38.216 33.416 6.030 1.00 27.92 104 ALA A O 1
ATOM 729 N N A ARG A 1 106 ? 37.710 35.623 5.829 0.50 26.99 105 ARG A N 1
ATOM 730 N N B ARG A 1 106 ? 37.697 35.624 5.836 0.50 27.53 105 ARG A N 1
ATOM 731 C CA A ARG A 1 106 ? 38.854 36.177 6.565 0.50 27.18 105 ARG A CA 1
ATOM 732 C CA B ARG A 1 106 ? 38.837 36.188 6.561 0.50 28.44 105 ARG A CA 1
ATOM 733 C C A ARG A 1 106 ? 38.400 37.410 7.351 0.50 26.08 105 ARG A C 1
ATOM 734 C C B ARG A 1 106 ? 38.369 37.401 7.365 0.50 26.81 105 ARG A C 1
ATOM 735 O O A ARG A 1 106 ? 37.718 38.284 6.800 0.50 23.07 105 ARG A O 1
ATOM 736 O O B ARG A 1 106 ? 37.635 38.249 6.843 0.50 24.49 105 ARG A O 1
ATOM 751 N N . LEU A 1 107 ? 38.825 37.495 8.609 1.00 23.57 106 LEU A N 1
ATOM 752 C CA . LEU A 1 107 ? 38.680 38.717 9.418 1.00 24.96 106 LEU A CA 1
ATOM 753 C C . LEU A 1 107 ? 39.682 39.804 9.025 1.00 23.32 106 LEU A C 1
ATOM 754 O O . LEU A 1 107 ? 40.870 39.607 9.154 1.00 23.43 106 LEU A O 1
ATOM 759 N N . GLU A 1 108 ? 39.202 40.955 8.559 1.00 27.54 107 GLU A N 1
ATOM 760 C CA . GLU A 1 108 ? 40.065 42.108 8.328 1.00 29.81 107 GLU A CA 1
ATOM 761 C C . GLU A 1 108 ? 40.311 42.863 9.602 1.00 28.66 107 GLU A C 1
ATOM 762 O O . GLU A 1 108 ? 41.321 43.517 9.708 1.00 28.50 107 GLU A O 1
ATOM 768 N N . ARG A 1 109 ? 39.344 42.846 10.507 1.00 27.11 108 ARG A N 1
ATOM 769 C CA . ARG A 1 109 ? 39.510 43.429 11.825 1.00 28.44 108 ARG A CA 1
ATOM 770 C C . ARG A 1 109 ? 38.546 42.804 12.802 1.00 27.35 108 ARG A C 1
ATOM 771 O O . ARG A 1 109 ? 37.390 42.619 12.475 1.00 27.26 108 ARG A O 1
ATOM 779 N N . ARG A 1 110 ? 39.052 42.468 13.975 1.00 30.00 109 ARG A N 1
ATOM 780 C CA . ARG A 1 110 ? 38.276 41.997 15.117 1.00 32.96 109 ARG A CA 1
ATOM 781 C C . ARG A 1 110 ? 38.264 43.076 16.171 1.00 28.68 109 ARG A C 1
ATOM 782 O O . ARG A 1 110 ? 39.208 43.168 16.907 1.00 28.35 109 ARG A O 1
ATOM 790 N N . GLY A 1 111 ? 37.212 43.869 16.265 1.00 27.28 110 GLY A N 1
ATOM 791 C CA . GLY A 1 111 ? 37.191 44.962 17.211 1.00 24.35 110 GLY A CA 1
ATOM 792 C C . GLY A 1 111 ? 36.604 44.509 18.521 1.00 22.94 110 GLY A C 1
ATOM 793 O O . GLY A 1 111 ? 36.225 43.362 18.659 1.00 24.41 110 GLY A O 1
ATOM 794 N N . ARG A 1 112 ? 36.544 45.431 19.475 1.00 19.21 111 ARG A N 1
ATOM 795 C CA . ARG A 1 112 ? 35.820 45.243 20.734 1.00 17.64 111 ARG A CA 1
ATOM 796 C C . ARG A 1 112 ? 34.344 44.932 20.398 1.00 18.59 111 ARG A C 1
ATOM 797 O O . ARG A 1 112 ? 33.835 43.917 20.808 1.00 19.18 111 ARG A O 1
ATOM 805 N N . ASN A 1 113 ? 33.673 45.751 19.583 1.00 19.38 112 ASN A N 1
ATOM 806 C CA . ASN A 1 113 ? 32.286 45.450 19.242 1.00 17.51 112 ASN A CA 1
ATOM 807 C C . ASN A 1 113 ? 32.014 45.281 17.759 1.00 18.43 112 ASN A C 1
ATOM 808 O O . ASN A 1 113 ? 30.927 44.869 17.406 1.00 19.35 112 ASN A O 1
ATOM 813 N N . VAL A 1 114 ? 32.957 45.597 16.886 1.00 20.39 113 VAL A N 1
ATOM 814 C CA . VAL A 1 114 ? 32.735 45.387 15.445 1.00 22.84 113 VAL A CA 1
ATOM 815 C C . VAL A 1 114 ? 33.777 44.482 14.838 1.00 24.08 113 VAL A C 1
ATOM 816 O O . VAL A 1 114 ? 34.963 44.616 15.153 1.00 25.77 113 VAL A O 1
ATOM 820 N N . CYS A 1 115 ? 33.345 43.591 13.946 1.00 22.31 114 CYS A N 1
ATOM 821 C CA . CYS A 1 115 ? 34.259 42.786 13.162 1.00 23.15 114 CYS A CA 1
ATOM 822 C C . CYS A 1 115 ? 33.976 43.076 11.704 1.00 24.20 114 CYS A C 1
ATOM 823 O O . CYS A 1 115 ? 32.837 43.148 11.303 1.00 24.34 114 CYS A O 1
ATOM 826 N N . ASN A 1 116 ? 35.035 43.275 10.946 1.00 23.76 115 ASN A N 1
ATOM 827 C CA . ASN A 1 116 ? 34.972 43.453 9.517 1.00 25.85 115 ASN A CA 1
ATOM 828 C C . ASN A 1 116 ? 35.496 42.176 8.903 1.00 22.96 115 ASN A C 1
ATOM 829 O O . ASN A 1 116 ? 36.614 41.754 9.184 1.00 21.19 115 ASN A O 1
ATOM 834 N N . VAL A 1 117 ? 34.653 41.527 8.109 1.00 25.24 116 VAL A N 1
ATOM 835 C CA . VAL A 1 117 ? 34.937 40.204 7.564 1.00 26.01 116 VAL A CA 1
ATOM 836 C C . VAL A 1 117 ? 34.871 40.310 6.060 1.00 29.14 116 VAL A C 1
ATOM 837 O O . VAL A 1 117 ? 34.060 41.056 5.559 1.00 26.73 116 VAL A O 1
ATOM 841 N N . VAL A 1 118 ? 35.726 39.593 5.338 1.00 28.60 117 VAL A N 1
ATOM 842 C CA . VAL A 1 118 ? 35.569 39.470 3.896 1.00 32.08 117 VAL A CA 1
ATOM 843 C C . VAL A 1 118 ? 35.290 37.994 3.583 1.00 29.91 117 VAL A C 1
ATOM 844 O O . VAL A 1 118 ? 35.795 37.100 4.257 1.00 30.62 117 VAL A O 1
ATOM 848 N N . GLY A 1 119 ? 34.443 37.774 2.593 1.00 26.96 118 GLY A N 1
ATOM 849 C CA . GLY A 1 119 ? 34.089 36.460 2.142 1.00 28.59 118 GLY A CA 1
ATOM 850 C C . GLY A 1 119 ? 34.300 36.384 0.638 1.00 27.58 118 GLY A C 1
ATOM 851 O O . GLY A 1 119 ? 34.160 37.383 -0.038 1.00 25.19 118 GLY A O 1
ATOM 852 N N . GLU A 1 120 ? 34.686 35.199 0.149 1.00 27.22 119 GLU A N 1
ATOM 853 C CA . GLU A 1 120 ? 34.825 34.909 -1.284 1.00 32.27 119 GLU A CA 1
ATOM 854 C C . GLU A 1 120 ? 34.128 33.583 -1.542 1.00 34.71 119 GLU A C 1
ATOM 855 O O . GLU A 1 120 ? 34.141 32.697 -0.701 1.00 35.43 119 GLU A O 1
ATOM 861 N N . LEU A 1 121 ? 33.455 33.483 -2.674 1.00 34.07 120 LEU A N 1
ATOM 862 C CA . LEU A 1 121 ? 32.757 32.267 -3.042 1.00 31.70 120 LEU A CA 1
ATOM 863 C C . LEU A 1 121 ? 33.300 31.854 -4.405 1.00 32.85 120 LEU A C 1
ATOM 864 O O . LEU A 1 121 ? 33.294 32.662 -5.362 1.00 26.82 120 LEU A O 1
ATOM 869 N N . SER A 1 122 ? 33.776 30.606 -4.463 1.00 32.16 121 SER A N 1
ATOM 870 C CA . SER A 1 122 ? 34.283 29.995 -5.674 1.00 33.57 121 SER A CA 1
ATOM 871 C C . SER A 1 122 ? 33.498 28.770 -6.090 1.00 32.15 121 SER A C 1
ATOM 872 O O . SER A 1 122 ? 32.931 28.049 -5.257 1.00 31.76 121 SER A O 1
ATOM 875 N N . GLN A 1 123 ? 33.534 28.544 -7.403 1.00 28.82 122 GLN A N 1
ATOM 876 C CA . GLN A 1 123 ? 33.030 27.357 -8.038 1.00 28.79 122 GLN A CA 1
ATOM 877 C C . GLN A 1 123 ? 33.937 27.065 -9.236 1.00 28.39 122 GLN A 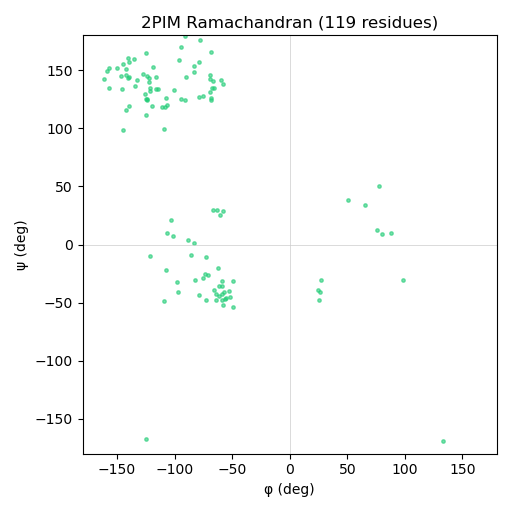C 1
ATOM 878 O O . GLN A 1 123 ? 34.251 27.970 -10.019 1.00 28.37 122 GLN A O 1
ATOM 884 N N . ASP A 1 124 ? 34.337 25.801 -9.360 1.00 28.43 123 ASP A N 1
ATOM 885 C CA . ASP A 1 124 ? 35.235 25.298 -10.402 1.00 30.19 123 ASP A CA 1
ATOM 886 C C . ASP A 1 124 ? 36.514 26.116 -10.536 1.00 31.22 123 ASP A C 1
ATOM 887 O O . ASP A 1 124 ? 37.021 26.352 -11.647 1.00 32.18 123 ASP A O 1
ATOM 892 N N . GLY A 1 125 ? 37.039 26.552 -9.396 1.00 30.45 124 GLY A N 1
ATOM 893 C CA . GLY A 1 125 ? 38.311 27.243 -9.377 1.00 30.75 124 GLY A CA 1
ATOM 894 C C . GLY A 1 125 ? 38.270 28.699 -9.758 1.00 31.89 124 GLY A C 1
ATOM 895 O O . GLY A 1 125 ? 39.331 29.288 -9.918 1.00 33.42 124 GLY A O 1
ATOM 896 N N . LYS A 1 126 ? 37.070 29.281 -9.899 1.00 33.12 125 LYS A N 1
ATOM 897 C CA . LYS A 1 126 ? 36.913 30.729 -10.156 1.00 34.80 125 LYS A CA 1
ATOM 898 C C . LYS A 1 126 ? 36.039 31.384 -9.118 1.00 31.15 125 LYS A C 1
ATOM 899 O O . LYS A 1 126 ? 35.096 30.780 -8.648 1.00 29.93 125 LYS A O 1
ATOM 905 N N . LEU A 1 127 ? 36.369 32.624 -8.777 1.00 32.12 126 LEU A N 1
ATOM 906 C CA . LEU A 1 127 ? 35.555 33.443 -7.872 1.00 34.50 126 LEU A CA 1
ATOM 907 C C . LEU A 1 127 ? 34.273 33.780 -8.546 1.00 32.85 126 LEU A C 1
ATOM 908 O O . LEU A 1 127 ? 34.303 34.365 -9.609 1.00 30.47 126 LEU A O 1
ATOM 913 N N . VAL A 1 128 ? 33.149 33.459 -7.920 1.00 30.85 127 VAL A N 1
ATOM 914 C CA . VAL A 1 128 ? 31.869 33.886 -8.476 1.00 28.59 127 VAL A CA 1
ATOM 915 C C . VAL A 1 128 ? 31.318 35.163 -7.808 1.00 28.81 127 VAL A C 1
ATOM 916 O O . VAL A 1 128 ? 30.641 35.981 -8.466 1.00 27.31 127 VAL A O 1
ATOM 920 N N . ALA A 1 129 ? 31.599 35.335 -6.519 1.00 25.09 128 ALA A N 1
ATOM 921 C CA . ALA A 1 129 ? 31.089 36.453 -5.799 1.00 24.79 128 ALA A CA 1
ATOM 922 C C . ALA A 1 129 ? 31.970 36.735 -4.596 1.00 27.79 128 ALA A C 1
ATOM 923 O O . ALA A 1 129 ? 32.613 35.821 -4.069 1.00 28.46 128 ALA A O 1
ATOM 925 N N . THR A 1 130 ? 32.007 38.003 -4.188 1.00 29.12 129 THR A N 1
ATOM 926 C CA . THR A 1 130 ? 32.655 38.393 -2.941 1.00 32.22 129 THR A CA 1
ATOM 927 C C . THR A 1 130 ? 31.716 39.164 -2.033 1.00 29.37 129 THR A C 1
ATOM 928 O O . THR A 1 130 ? 30.694 39.688 -2.481 1.00 28.28 129 THR A O 1
ATOM 932 N N . ALA A 1 131 ? 32.122 39.284 -0.776 1.00 27.56 130 ALA A N 1
ATOM 933 C CA . ALA A 1 131 ? 31.410 40.039 0.211 1.00 25.75 130 ALA A CA 1
ATOM 934 C C . ALA A 1 131 ? 32.303 40.764 1.219 1.00 28.54 130 ALA A C 1
ATOM 935 O O . ALA A 1 131 ? 33.412 40.329 1.540 1.00 25.49 130 ALA A O 1
ATOM 937 N N . THR A 1 132 ? 31.733 41.833 1.771 1.00 27.54 131 THR A N 1
ATOM 938 C CA . THR A 1 132 ? 32.223 42.502 2.944 1.00 32.64 131 THR A CA 1
ATOM 939 C C . THR A 1 132 ? 31.081 42.549 3.945 1.00 30.66 131 THR A C 1
ATOM 940 O O . THR A 1 132 ? 30.002 43.059 3.634 1.00 32.63 131 THR A O 1
ATOM 944 N N . ALA A 1 133 ? 31.320 42.048 5.136 1.00 29.19 132 ALA A N 1
ATOM 945 C CA . ALA A 1 133 ? 30.354 42.066 6.222 1.00 28.06 132 ALA A CA 1
ATOM 946 C C . ALA A 1 133 ? 30.847 42.935 7.342 1.00 27.45 132 ALA A C 1
ATOM 947 O O . ALA A 1 133 ? 32.011 42.855 7.725 1.00 29.72 132 ALA A O 1
ATOM 949 N N . THR A 1 134 ? 29.956 43.779 7.851 1.00 26.60 133 THR A N 1
ATOM 950 C CA . THR A 1 134 ? 30.163 44.517 9.090 1.00 29.24 133 THR A CA 1
ATOM 951 C C . THR A 1 134 ? 29.261 43.935 10.147 1.00 26.08 133 THR A C 1
ATOM 952 O O . THR A 1 134 ? 28.055 43.955 9.977 1.00 27.52 133 THR A O 1
ATOM 956 N N . CYS A 1 135 ? 29.853 43.415 11.212 1.00 25.65 134 CYS A N 1
ATOM 957 C CA . CYS A 1 135 ? 29.161 42.636 12.226 1.00 29.29 134 CYS A CA 1
ATOM 958 C C . CYS A 1 135 ? 29.396 43.250 13.577 1.00 28.22 134 CYS A C 1
ATOM 959 O O . CYS A 1 135 ? 30.480 43.720 13.846 1.00 31.02 134 CYS A O 1
ATOM 970 N N . VAL A 1 137 ? 28.990 42.555 17.865 1.00 33.47 136 VAL A N 1
ATOM 971 C CA . VAL A 1 137 ? 28.899 41.431 18.766 1.00 35.73 136 VAL A CA 1
ATOM 972 C C . VAL A 1 137 ? 28.229 41.757 20.113 1.00 35.76 136 VAL A C 1
ATOM 973 O O . VAL A 1 137 ? 28.568 42.742 20.757 1.00 37.77 136 VAL A O 1
#

InterPro domains:
  IPR003736 Phenylacetic acid degradation-related domain [TIGR00369] (28-135)
  IPR029069 HotDog domain superfamily [SSF54637] (18-136)
  IPR039298 Acyl-coenzyme A thioesterase 13 [PTHR21660] (28-136)
  IPR049449 Acyl-CoA thioesterase-like, N-terminal HotDog domain [PF13622] (57-135)